Protein AF-A0A6C1SV02-F1 (afdb_monomer_lite)

Secondary structure (DSSP, 8-state):
--S--TTT----EEES-S-STTGGGS-TTS-EEE---SSHHHHHHHHHHHHHHH--SEEEE--HHHHHHHHHTGGGGTT-EEEE--SS-HHHHGGGSS-HHHHHHHHHHHT---

Radius of gyration: 15.34 Å; chains: 1; bounding box: 42×34×34 Å

Sequence (114 aa):
MGLTDRLRFSPVLIVLDADGPLAAHIPGDVPVHSLNQPRVRKVMPKLVAILRRLRPAVIFSTFTHLNLPLLAARPLLGGARLVVREANLPSANLPRMPWPWAFRQGYGRLYGSA

pLDDT: mean 76.84, std 13.24, range [38.91, 91.62]

Structure (mmCIF, N/CA/C/O backbone):
data_AF-A0A6C1SV02-F1
#
_entry.id   AF-A0A6C1SV02-F1
#
loop_
_atom_site.group_PDB
_atom_site.id
_atom_site.type_symbol
_atom_site.label_atom_id
_atom_site.label_alt_id
_atom_site.label_comp_id
_atom_site.label_asym_id
_atom_site.label_entity_id
_atom_site.label_seq_id
_atom_site.pdbx_PDB_ins_code
_atom_site.Cartn_x
_atom_site.Cartn_y
_atom_site.Cartn_z
_atom_site.occupancy
_atom_site.B_iso_or_equiv
_atom_site.auth_seq_id
_atom_site.auth_comp_id
_atom_site.auth_asym_id
_atom_site.auth_atom_id
_atom_site.pdbx_PDB_model_num
ATOM 1 N N . MET A 1 1 ? -9.541 -23.575 -2.130 1.00 38.91 1 MET A N 1
ATOM 2 C CA . MET A 1 1 ? -9.498 -22.508 -1.108 1.00 38.91 1 MET A CA 1
ATOM 3 C C . MET A 1 1 ? -8.996 -21.241 -1.795 1.00 38.91 1 MET A C 1
ATOM 5 O O . MET A 1 1 ? -7.796 -21.069 -1.947 1.00 38.91 1 MET A O 1
ATOM 9 N N . GLY A 1 2 ? -9.904 -20.455 -2.382 1.00 48.81 2 GLY A N 1
ATOM 10 C CA . GLY A 1 2 ? -9.533 -19.277 -3.176 1.00 48.81 2 GLY A CA 1
ATOM 11 C C . GLY A 1 2 ? -9.075 -18.135 -2.272 1.00 48.81 2 GLY A C 1
ATOM 12 O O . GLY A 1 2 ? -9.676 -17.910 -1.226 1.00 48.81 2 GLY A O 1
ATOM 13 N N . LEU A 1 3 ? -8.029 -17.412 -2.675 1.00 52.84 3 LEU A N 1
ATOM 14 C CA . LEU A 1 3 ? -7.378 -16.309 -1.943 1.00 52.84 3 LEU A CA 1
ATOM 15 C C . LEU A 1 3 ? -8.279 -15.077 -1.690 1.00 52.84 3 LEU A C 1
ATOM 17 O O . LEU A 1 3 ? -7.797 -14.008 -1.324 1.00 52.84 3 LEU A O 1
ATOM 21 N N . THR A 1 4 ? -9.588 -15.188 -1.906 1.00 58.91 4 THR A N 1
ATOM 22 C CA . THR A 1 4 ? -10.544 -14.086 -1.798 1.00 58.91 4 THR A CA 1
ATOM 23 C C . THR A 1 4 ? -11.909 -14.644 -1.421 1.00 58.91 4 THR A C 1
ATOM 25 O O . THR A 1 4 ? -12.849 -14.633 -2.209 1.00 58.91 4 THR A O 1
ATOM 28 N N . ASP A 1 5 ? -12.014 -15.193 -0.212 1.00 73.50 5 ASP A N 1
ATOM 29 C CA . ASP A 1 5 ? -13.327 -15.413 0.389 1.00 73.50 5 ASP A CA 1
ATOM 30 C C . ASP A 1 5 ? -14.001 -14.039 0.538 1.00 73.50 5 ASP A C 1
ATOM 32 O O . ASP A 1 5 ? -13.656 -13.258 1.429 1.00 73.50 5 ASP A O 1
ATOM 36 N N . ARG A 1 6 ? -14.908 -13.715 -0.391 1.00 71.94 6 ARG A N 1
ATOM 37 C CA . ARG A 1 6 ? -15.603 -12.420 -0.468 1.00 71.94 6 ARG A CA 1
ATOM 38 C C . ARG A 1 6 ? -16.491 -12.171 0.749 1.00 71.94 6 ARG A C 1
ATOM 40 O O . ARG A 1 6 ? -16.815 -11.025 1.037 1.00 71.94 6 ARG A O 1
ATOM 47 N N . LEU A 1 7 ? -16.824 -13.228 1.496 1.00 73.06 7 LEU A N 1
ATOM 48 C CA . LEU A 1 7 ? -17.533 -13.131 2.772 1.00 73.06 7 LEU A CA 1
ATOM 49 C C . LEU A 1 7 ? -16.629 -12.607 3.897 1.00 73.06 7 LEU A C 1
ATOM 51 O O . LEU A 1 7 ? -17.127 -12.123 4.909 1.00 73.06 7 LEU A O 1
ATOM 55 N N . ARG A 1 8 ? -15.303 -12.694 3.733 1.00 80.50 8 ARG A N 1
ATOM 56 C CA . ARG A 1 8 ? -14.309 -12.279 4.737 1.00 80.50 8 ARG A CA 1
ATOM 57 C C . ARG A 1 8 ? -13.505 -11.054 4.319 1.00 80.50 8 ARG A C 1
ATOM 59 O O . ARG A 1 8 ? -13.060 -10.301 5.181 1.00 80.50 8 ARG A O 1
ATOM 66 N N . PHE A 1 9 ? -13.298 -10.859 3.018 1.00 82.88 9 PHE A N 1
ATOM 67 C CA . PHE A 1 9 ? -12.455 -9.796 2.482 1.00 82.88 9 PHE A CA 1
ATOM 68 C C . PHE A 1 9 ? -13.163 -9.034 1.363 1.00 82.88 9 PHE A C 1
ATOM 70 O O . PHE A 1 9 ? -13.652 -9.631 0.408 1.00 82.88 9 PHE A O 1
ATOM 77 N N . SER A 1 10 ? -13.123 -7.704 1.450 1.00 88.12 10 SER A N 1
ATOM 78 C CA . SER A 1 10 ? -13.517 -6.792 0.373 1.00 88.12 10 SER A CA 1
ATOM 79 C C . SER A 1 10 ? -12.252 -6.161 -0.220 1.00 88.12 10 SER A C 1
ATOM 81 O O . SER A 1 10 ? -11.758 -5.159 0.307 1.00 88.12 10 SER A O 1
ATOM 83 N N . PRO A 1 11 ? -11.620 -6.805 -1.220 1.00 90.00 11 PRO A N 1
ATOM 84 C CA . PRO A 1 11 ? -10.373 -6.315 -1.785 1.00 90.00 11 PRO A CA 1
ATOM 85 C C . PRO A 1 11 ? -10.615 -5.063 -2.627 1.00 90.00 11 PRO A C 1
ATOM 87 O O . PRO A 1 11 ? -11.578 -4.973 -3.383 1.00 90.00 11 PRO A O 1
ATOM 90 N N . VAL A 1 12 ? -9.674 -4.129 -2.544 1.00 91.25 12 VAL A N 1
ATOM 91 C CA . VAL A 1 12 ? -9.586 -2.966 -3.425 1.00 91.25 12 VAL A CA 1
ATOM 92 C C . VAL A 1 12 ? -8.201 -2.974 -4.045 1.00 91.25 12 VAL A C 1
ATOM 94 O O . VAL A 1 12 ? -7.201 -3.108 -3.334 1.00 91.25 12 VAL A O 1
ATOM 97 N N . LEU A 1 13 ? -8.136 -2.837 -5.365 1.00 91.25 13 LEU A N 1
ATOM 98 C CA . LEU A 1 13 ? -6.880 -2.831 -6.096 1.00 91.25 13 LEU A CA 1
ATOM 99 C C . LEU A 1 13 ? -6.474 -1.390 -6.412 1.00 91.25 13 LEU A C 1
ATOM 101 O O . LEU A 1 13 ? -7.228 -0.638 -7.023 1.00 91.25 13 LEU A O 1
ATOM 105 N N . ILE A 1 14 ? -5.264 -1.002 -6.013 1.00 90.56 14 ILE A N 1
ATOM 106 C CA . ILE A 1 14 ? -4.672 0.283 -6.392 1.00 90.56 14 ILE A CA 1
ATOM 107 C C . ILE A 1 14 ? -3.519 0.001 -7.349 1.00 90.56 14 ILE A C 1
ATOM 109 O O . ILE A 1 14 ? -2.565 -0.688 -6.987 1.00 90.56 14 ILE A O 1
ATOM 113 N N . VAL A 1 15 ? -3.601 0.549 -8.557 1.00 88.31 15 VAL A N 1
ATOM 114 C CA . VAL A 1 15 ? -2.580 0.409 -9.600 1.00 88.31 15 VAL A CA 1
ATOM 115 C C . VAL A 1 15 ? -1.954 1.757 -9.922 1.00 88.31 15 VAL A C 1
ATOM 117 O O . VAL A 1 15 ? -2.573 2.811 -9.778 1.00 88.31 15 VAL A O 1
ATOM 120 N N . LEU A 1 16 ? -0.692 1.739 -10.350 1.00 84.00 16 LEU A N 1
ATOM 121 C CA . LEU A 1 16 ? -0.029 2.951 -10.840 1.00 84.00 16 LEU A CA 1
ATOM 122 C C . LEU A 1 16 ? -0.648 3.434 -12.155 1.00 84.00 16 LEU A C 1
ATOM 124 O O . LEU A 1 16 ? -0.757 4.643 -12.371 1.00 84.00 16 LEU A O 1
ATOM 128 N N . ASP A 1 17 ? -1.048 2.464 -12.973 1.00 82.12 17 ASP A N 1
ATOM 129 C CA . ASP A 1 17 ? -1.645 2.604 -14.289 1.00 82.12 17 ASP A CA 1
ATOM 130 C C . ASP A 1 17 ? -2.620 1.435 -14.512 1.00 82.12 17 ASP A C 1
ATOM 132 O O . ASP A 1 17 ? -2.316 0.302 -14.121 1.00 82.12 17 ASP A O 1
ATOM 136 N N . ALA A 1 18 ? -3.791 1.718 -15.079 1.00 80.81 18 ALA A N 1
ATOM 137 C CA . ALA A 1 18 ? -4.823 0.727 -15.367 1.00 80.81 18 ALA A CA 1
ATOM 138 C C . ALA A 1 18 ? -4.766 0.197 -16.809 1.00 80.81 18 ALA A C 1
ATOM 140 O O . ALA A 1 18 ? -5.374 -0.838 -17.075 1.00 80.81 18 ALA A O 1
ATOM 141 N N . ASP A 1 19 ? -3.991 0.817 -17.705 1.00 78.12 19 ASP A N 1
ATOM 142 C CA . ASP A 1 19 ? -3.972 0.490 -19.141 1.00 78.12 19 ASP A CA 1
ATOM 143 C C . ASP A 1 19 ? -3.047 -0.700 -19.484 1.00 78.12 19 ASP A C 1
ATOM 145 O O . ASP A 1 19 ? -2.397 -0.758 -20.528 1.00 78.12 19 ASP A O 1
ATOM 149 N N . GLY A 1 20 ? -2.961 -1.680 -18.580 1.00 78.56 20 GLY A N 1
ATOM 150 C CA . GLY A 1 20 ? -2.101 -2.854 -18.719 1.00 78.56 20 GLY A CA 1
ATOM 151 C C . GLY A 1 20 ? -2.820 -4.087 -19.288 1.00 78.56 20 GLY A C 1
ATOM 152 O O . GLY A 1 20 ? -4.014 -4.275 -19.053 1.00 78.56 20 GLY A O 1
ATOM 153 N N . PRO A 1 21 ? -2.094 -5.027 -19.927 1.00 81.88 21 PRO A N 1
ATOM 154 C CA . PRO A 1 21 ? -2.668 -6.254 -20.506 1.00 81.88 21 PRO A CA 1
ATOM 155 C C . PRO A 1 21 ? -3.328 -7.182 -19.469 1.00 81.88 21 PRO A C 1
ATOM 157 O O . PRO A 1 21 ? -4.109 -8.067 -19.810 1.00 81.88 21 PRO A O 1
ATOM 160 N N . LEU A 1 22 ? -3.027 -6.981 -18.184 1.00 81.75 22 LEU A N 1
ATOM 161 C CA . LEU A 1 22 ? -3.600 -7.745 -17.079 1.00 81.75 22 LEU A CA 1
ATOM 162 C C . LEU A 1 22 ? -4.927 -7.169 -16.565 1.00 81.75 22 LEU A C 1
ATOM 164 O O . LEU A 1 22 ? -5.571 -7.821 -15.749 1.00 81.75 22 LEU A O 1
ATOM 168 N N . ALA A 1 23 ? -5.370 -6.000 -17.043 1.00 81.94 23 ALA A N 1
ATOM 169 C CA . ALA A 1 23 ? -6.622 -5.386 -16.599 1.00 81.94 23 ALA A CA 1
ATOM 170 C C . ALA A 1 23 ? -7.836 -6.304 -16.830 1.00 81.94 23 ALA A C 1
ATOM 172 O O . ALA A 1 23 ? -8.691 -6.428 -15.959 1.00 81.94 23 ALA A O 1
ATOM 173 N N . ALA A 1 24 ? -7.849 -7.034 -17.951 1.00 84.38 24 ALA A N 1
ATOM 174 C CA . ALA A 1 24 ? -8.896 -8.001 -18.289 1.00 84.38 24 ALA A CA 1
ATOM 175 C C . ALA A 1 24 ? -8.972 -9.208 -17.331 1.00 84.38 24 ALA A C 1
ATOM 177 O O . ALA A 1 24 ? -9.968 -9.924 -17.326 1.00 84.38 24 ALA A O 1
ATOM 178 N N . HIS A 1 25 ? -7.936 -9.443 -16.520 1.00 85.81 25 HIS A N 1
ATOM 179 C CA . HIS A 1 25 ? -7.901 -10.536 -15.544 1.00 85.81 25 HIS A CA 1
ATOM 180 C C . HIS A 1 25 ? -8.429 -10.113 -14.168 1.00 85.81 25 HIS A C 1
ATOM 182 O O . HIS A 1 25 ? -8.512 -10.945 -13.262 1.00 85.81 25 HIS A O 1
ATOM 188 N N . ILE A 1 26 ? -8.759 -8.831 -13.984 1.00 84.88 26 ILE A N 1
ATOM 189 C CA . ILE A 1 26 ? -9.301 -8.329 -12.726 1.00 84.88 26 ILE A CA 1
ATOM 190 C C . ILE A 1 26 ? -10.793 -8.688 -12.671 1.00 84.88 26 ILE A C 1
ATOM 192 O O . ILE A 1 26 ? -11.543 -8.304 -13.570 1.00 84.88 26 ILE A O 1
ATOM 196 N N . PRO A 1 27 ? -11.254 -9.397 -11.626 1.00 85.94 27 PRO A N 1
ATOM 197 C CA . PRO A 1 27 ? -12.675 -9.667 -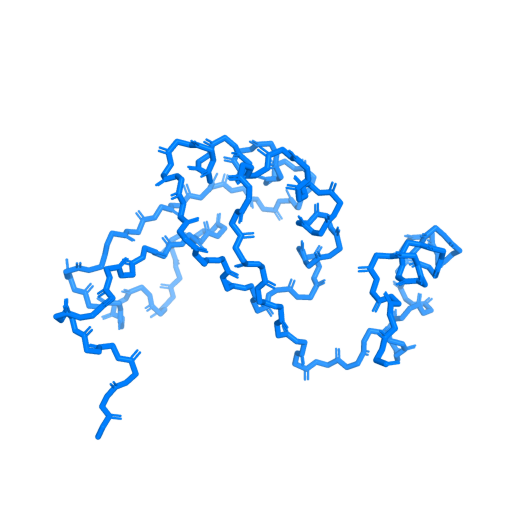11.444 1.00 85.94 27 PRO A CA 1
ATOM 198 C C . PRO A 1 27 ? -13.483 -8.363 -11.373 1.00 85.94 27 PRO A C 1
ATOM 200 O O . PRO A 1 27 ? -13.097 -7.435 -10.664 1.00 85.94 27 PRO A O 1
ATOM 203 N N . GLY A 1 28 ? -14.619 -8.296 -12.075 1.00 84.88 28 GLY A N 1
ATOM 204 C CA . GLY A 1 28 ? -15.425 -7.069 -12.180 1.00 84.88 28 GLY A CA 1
ATOM 205 C C . GLY A 1 28 ? -16.028 -6.569 -10.860 1.00 84.88 28 GLY A C 1
ATOM 206 O O . GLY A 1 28 ? -16.477 -5.431 -10.781 1.00 84.88 28 GLY A O 1
ATOM 207 N N . ASP A 1 29 ? -16.018 -7.398 -9.815 1.00 85.69 29 ASP A N 1
ATOM 208 C CA . ASP A 1 29 ? -16.470 -7.061 -8.464 1.00 85.69 29 ASP A CA 1
ATOM 209 C C . ASP A 1 29 ? -15.375 -6.407 -7.596 1.00 85.69 29 ASP A C 1
ATOM 211 O O . ASP A 1 29 ? -15.632 -6.047 -6.448 1.00 85.69 29 ASP A O 1
ATOM 215 N N . VAL A 1 30 ? -14.146 -6.268 -8.107 1.00 88.56 30 VAL A N 1
ATOM 216 C CA . VAL A 1 30 ? -13.025 -5.624 -7.407 1.00 88.56 30 VAL A CA 1
ATOM 217 C C . VAL A 1 30 ? -12.929 -4.158 -7.832 1.00 88.56 30 VAL A C 1
ATOM 219 O O . VAL A 1 30 ? -12.611 -3.884 -8.990 1.00 88.56 30 VAL A O 1
ATOM 222 N N . PRO A 1 31 ? -13.112 -3.190 -6.917 1.00 90.19 31 PRO A N 1
ATOM 223 C CA . PRO A 1 31 ? -12.857 -1.790 -7.223 1.00 90.19 31 PRO A CA 1
ATOM 224 C C . PRO A 1 31 ? -11.382 -1.568 -7.573 1.00 90.19 31 PRO A C 1
ATOM 226 O O . PRO A 1 31 ? -10.489 -1.960 -6.814 1.00 90.19 31 PRO A O 1
ATOM 229 N N . VAL A 1 32 ? -11.133 -0.903 -8.702 1.00 91.19 32 VAL A N 1
ATOM 230 C CA . VAL A 1 32 ? -9.786 -0.556 -9.169 1.00 91.19 32 VAL A CA 1
ATOM 231 C C . VAL A 1 32 ? -9.595 0.957 -9.130 1.00 91.19 32 VAL A C 1
ATOM 233 O O . VAL A 1 32 ? -10.356 1.710 -9.735 1.00 91.19 32 VAL A O 1
ATOM 236 N N . HIS A 1 33 ? -8.548 1.413 -8.445 1.00 90.56 33 HIS A N 1
ATOM 237 C CA . HIS A 1 33 ? -8.117 2.807 -8.449 1.00 90.56 33 HIS A CA 1
ATOM 238 C C . HIS A 1 33 ? -6.791 2.946 -9.192 1.00 90.56 33 HIS A C 1
ATOM 240 O O . HIS A 1 33 ? -5.757 2.484 -8.709 1.00 90.56 33 HIS A O 1
ATOM 246 N N . SER A 1 34 ? -6.806 3.636 -10.332 1.00 89.00 34 SER A N 1
ATOM 247 C CA . SER A 1 34 ? -5.571 4.045 -11.001 1.00 89.00 34 SER A CA 1
ATOM 248 C C . SER A 1 34 ? -5.042 5.359 -10.437 1.00 89.00 34 SER A C 1
ATOM 250 O O . SER A 1 34 ? -5.782 6.333 -10.272 1.00 89.00 34 SER A O 1
ATOM 252 N N . LEU A 1 35 ? -3.740 5.415 -10.167 1.00 85.81 35 LEU A N 1
ATOM 253 C CA . LEU A 1 35 ? -3.070 6.644 -9.743 1.00 85.81 35 LEU A CA 1
ATOM 254 C C . LEU A 1 35 ? -2.688 7.538 -10.933 1.00 85.81 35 LEU A C 1
ATOM 256 O O . LEU A 1 35 ? -2.470 8.743 -10.721 1.00 85.81 35 LEU A O 1
ATOM 260 N N . ASN A 1 36 ? -2.651 6.975 -12.150 1.00 82.12 36 ASN A N 1
ATOM 261 C CA . ASN A 1 36 ? -2.238 7.613 -13.406 1.00 82.12 36 ASN A CA 1
ATOM 262 C C . ASN A 1 36 ? -0.927 8.394 -13.228 1.00 82.12 36 ASN A C 1
ATOM 264 O O . ASN A 1 36 ? -0.846 9.592 -13.519 1.00 82.12 36 ASN A O 1
ATOM 268 N N . GLN A 1 37 ? 0.078 7.761 -12.617 1.00 77.88 37 GLN A N 1
ATOM 269 C CA . GLN A 1 37 ? 1.355 8.411 -12.315 1.00 77.88 37 GLN A CA 1
ATOM 270 C C . GLN A 1 37 ? 2.538 7.485 -12.622 1.00 77.88 37 GLN A C 1
ATOM 272 O O . GLN A 1 37 ? 2.716 6.483 -11.930 1.00 77.88 37 GLN A O 1
ATOM 277 N N . PRO A 1 38 ? 3.436 7.867 -13.552 1.00 68.81 38 PRO A N 1
ATOM 278 C CA . PRO A 1 38 ? 4.578 7.030 -13.926 1.00 68.81 38 PRO A CA 1
ATOM 279 C C . PRO A 1 38 ? 5.735 7.092 -12.916 1.00 68.81 38 PRO A C 1
ATOM 281 O O . PRO A 1 38 ? 6.655 6.283 -12.965 1.00 68.81 38 PRO A O 1
ATOM 284 N N . ARG A 1 39 ? 5.749 8.082 -12.007 1.00 72.69 39 ARG A N 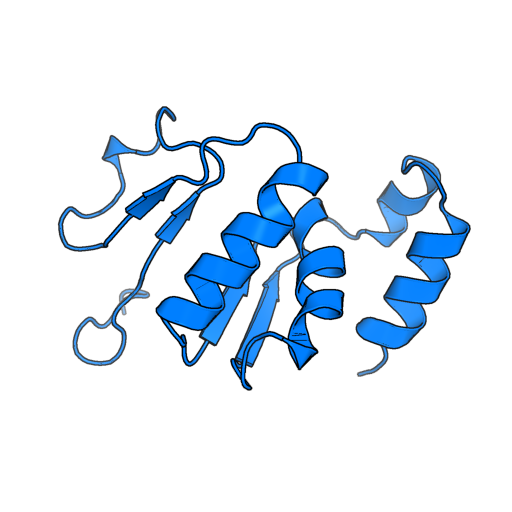1
ATOM 285 C CA . ARG A 1 39 ? 6.869 8.320 -11.076 1.00 72.69 39 ARG A CA 1
ATOM 286 C C . ARG A 1 39 ? 6.447 8.149 -9.622 1.00 72.69 39 ARG A C 1
ATOM 288 O O . ARG A 1 39 ? 5.592 8.889 -9.137 1.00 72.69 39 ARG A O 1
ATOM 295 N N . VAL A 1 40 ? 7.178 7.308 -8.887 1.00 70.06 40 VAL A N 1
ATOM 296 C CA . VAL A 1 40 ? 6.974 7.011 -7.452 1.00 70.06 40 VAL A CA 1
ATOM 297 C C . VAL A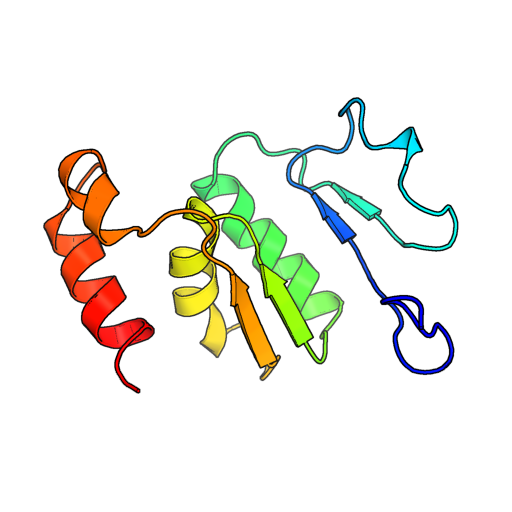 1 40 ? 6.806 8.267 -6.581 1.00 70.06 40 VAL A C 1
ATOM 299 O O . VAL A 1 40 ? 5.907 8.327 -5.746 1.00 70.06 40 VAL A O 1
ATOM 302 N N . ARG A 1 41 ? 7.598 9.329 -6.800 1.00 75.75 41 ARG A N 1
ATOM 303 C CA . ARG A 1 41 ? 7.477 10.560 -5.989 1.00 75.75 41 ARG A CA 1
ATOM 304 C C . ARG A 1 41 ? 6.111 11.248 -6.114 1.00 75.75 41 ARG A C 1
ATOM 306 O O . ARG A 1 41 ? 5.668 11.889 -5.172 1.00 75.75 41 ARG A O 1
ATOM 313 N N . LYS A 1 42 ? 5.467 11.146 -7.284 1.00 80.19 42 LYS A N 1
ATOM 314 C CA . LYS A 1 42 ? 4.143 11.735 -7.556 1.00 80.19 42 LYS A CA 1
ATOM 315 C C . LYS A 1 42 ? 3.009 10.792 -7.145 1.00 80.19 42 LYS A C 1
ATOM 317 O O . LYS A 1 42 ? 1.901 11.244 -6.878 1.00 80.19 42 LYS A O 1
ATOM 322 N N . VAL A 1 43 ? 3.306 9.495 -7.087 1.00 84.19 43 VAL A N 1
ATOM 323 C CA . VAL A 1 43 ? 2.404 8.431 -6.634 1.00 84.19 43 VAL A CA 1
ATOM 324 C C . VAL A 1 43 ? 2.105 8.565 -5.144 1.00 84.19 43 VAL A C 1
ATOM 326 O O . VAL A 1 43 ? 0.943 8.486 -4.757 1.00 84.19 43 VAL A O 1
ATOM 329 N N . MET A 1 44 ? 3.122 8.810 -4.312 1.00 87.75 44 MET A N 1
ATOM 330 C CA . MET A 1 44 ? 2.973 8.712 -2.855 1.00 87.75 44 MET A CA 1
ATOM 331 C C . MET A 1 44 ? 1.908 9.630 -2.239 1.00 87.75 44 MET A C 1
ATOM 333 O O . MET A 1 44 ? 1.091 9.116 -1.477 1.00 87.75 44 MET A O 1
ATOM 337 N N . PRO A 1 45 ? 1.823 10.935 -2.563 1.00 87.69 45 PRO A N 1
ATOM 338 C CA . PRO A 1 45 ? 0.776 11.788 -1.999 1.00 87.69 45 PRO A CA 1
ATOM 339 C C . PRO A 1 45 ? -0.637 11.318 -2.371 1.00 87.69 45 PRO A C 1
ATOM 341 O O . PRO A 1 45 ? -1.515 11.263 -1.512 1.00 87.69 45 PRO A O 1
ATOM 344 N N . LYS A 1 46 ? -0.848 10.914 -3.634 1.00 88.56 46 LYS A N 1
ATOM 345 C CA . LYS A 1 46 ? -2.137 10.379 -4.101 1.00 88.56 46 LYS A CA 1
ATOM 346 C C . LYS A 1 46 ? -2.475 9.050 -3.428 1.00 88.56 46 LYS A C 1
ATOM 348 O O . LYS A 1 46 ? -3.607 8.856 -2.996 1.00 88.56 46 LYS A O 1
ATOM 353 N N . LEU A 1 47 ? -1.489 8.162 -3.313 1.00 90.00 47 LEU A N 1
ATOM 354 C CA . LEU A 1 47 ? -1.639 6.872 -2.651 1.00 90.00 47 LEU A CA 1
ATOM 355 C C . LEU A 1 47 ? -2.042 7.063 -1.185 1.00 90.00 47 LEU A C 1
ATOM 357 O O . LEU A 1 47 ? -3.035 6.492 -0.751 1.00 90.00 47 LEU A O 1
ATOM 361 N N . VAL A 1 48 ? -1.338 7.922 -0.441 1.00 90.31 48 VAL A N 1
ATOM 362 C CA . VAL A 1 48 ? -1.673 8.228 0.959 1.00 90.31 48 VAL A CA 1
ATOM 363 C C . VAL A 1 48 ? -3.074 8.829 1.074 1.00 90.31 48 VAL A C 1
ATOM 365 O O . VAL A 1 48 ? -3.828 8.425 1.955 1.00 90.31 48 VAL A O 1
ATOM 368 N N . ALA A 1 49 ? -3.459 9.748 0.185 1.00 91.12 49 ALA A N 1
ATOM 369 C CA . ALA A 1 49 ? -4.800 10.331 0.192 1.00 91.12 49 ALA A CA 1
ATOM 370 C C . ALA A 1 49 ? -5.898 9.270 -0.011 1.00 91.12 49 ALA A C 1
ATOM 372 O O . ALA A 1 49 ? -6.873 9.242 0.743 1.00 91.12 49 ALA A O 1
ATOM 373 N N . ILE A 1 50 ? -5.718 8.360 -0.975 1.00 91.38 50 ILE A N 1
ATOM 374 C CA . ILE A 1 50 ? -6.662 7.262 -1.228 1.00 91.38 50 ILE A CA 1
ATOM 375 C C . ILE A 1 50 ? -6.705 6.302 -0.041 1.00 91.38 50 ILE A C 1
ATOM 377 O O . ILE A 1 50 ? -7.790 5.984 0.437 1.00 91.38 50 ILE A O 1
ATOM 381 N N . LEU A 1 51 ? -5.555 5.895 0.497 1.00 91.62 51 LEU A N 1
ATOM 382 C CA . LEU A 1 51 ? -5.496 4.997 1.653 1.00 91.62 51 LEU A CA 1
ATOM 383 C C . LEU A 1 51 ? -6.160 5.613 2.893 1.00 91.62 51 LEU A C 1
ATOM 385 O O . LEU A 1 51 ? -6.888 4.926 3.604 1.00 91.62 51 LEU A O 1
ATOM 389 N N . ARG A 1 52 ? -5.990 6.920 3.129 1.00 90.81 52 ARG A N 1
ATOM 390 C CA . ARG A 1 52 ? -6.669 7.633 4.225 1.00 90.81 52 ARG A CA 1
ATOM 391 C C . ARG A 1 52 ? -8.178 7.742 4.027 1.00 90.81 52 ARG A C 1
ATOM 393 O O . ARG A 1 52 ? -8.906 7.754 5.019 1.00 90.81 52 ARG A O 1
ATOM 400 N N . ARG A 1 53 ? -8.645 7.833 2.778 1.00 91.25 53 ARG A N 1
ATOM 401 C CA . ARG A 1 53 ? -10.075 7.845 2.438 1.00 91.25 53 ARG A CA 1
ATOM 402 C C . ARG A 1 53 ? -10.701 6.460 2.590 1.00 91.25 53 ARG A C 1
ATOM 404 O O . ARG A 1 53 ? -11.779 6.355 3.161 1.00 91.25 53 ARG A O 1
ATOM 411 N N . LEU A 1 54 ? -10.027 5.424 2.093 1.00 90.62 54 LEU A N 1
ATOM 412 C CA . LEU A 1 54 ? -10.502 4.040 2.142 1.00 90.62 54 LEU A CA 1
ATOM 413 C C . LEU A 1 54 ? -10.408 3.432 3.546 1.00 90.62 54 LEU A C 1
ATOM 415 O O . LEU A 1 54 ? -11.171 2.525 3.852 1.00 90.62 54 LEU A O 1
ATOM 419 N N . ARG A 1 55 ? -9.480 3.919 4.385 1.00 91.12 55 ARG A N 1
ATOM 420 C CA . ARG A 1 55 ? -9.193 3.395 5.734 1.00 91.12 55 ARG A CA 1
ATOM 421 C C . ARG A 1 55 ? -9.113 1.858 5.765 1.00 91.12 55 ARG A C 1
ATOM 423 O O . ARG A 1 55 ? -9.851 1.220 6.515 1.00 91.12 55 ARG A O 1
ATOM 430 N N . PRO A 1 56 ? -8.246 1.243 4.943 1.00 90.00 56 PRO A N 1
ATOM 431 C CA . PRO A 1 56 ? -8.177 -0.207 4.861 1.00 90.00 56 PRO A CA 1
ATOM 432 C C . PRO A 1 56 ? -7.666 -0.804 6.177 1.00 90.00 56 PRO A C 1
ATOM 434 O O . PRO A 1 56 ? -6.762 -0.262 6.810 1.00 90.00 56 PRO A O 1
ATOM 437 N N . ALA A 1 57 ? -8.187 -1.973 6.551 1.00 90.50 57 ALA A N 1
ATOM 438 C CA . ALA A 1 57 ? -7.661 -2.728 7.689 1.00 90.50 57 ALA A CA 1
ATOM 439 C C . ALA A 1 57 ? -6.257 -3.295 7.401 1.00 90.50 57 ALA A C 1
ATOM 441 O O . ALA A 1 57 ? -5.413 -3.378 8.297 1.00 90.50 57 ALA A O 1
ATOM 442 N N . VAL A 1 58 ? -6.005 -3.671 6.142 1.00 90.06 58 VAL A N 1
ATOM 443 C CA . VAL A 1 58 ? -4.752 -4.273 5.677 1.00 90.06 58 VAL A CA 1
ATOM 444 C C . VAL A 1 58 ? -4.341 -3.644 4.350 1.00 90.06 58 VAL A C 1
ATOM 446 O O . VAL A 1 58 ? -5.163 -3.498 3.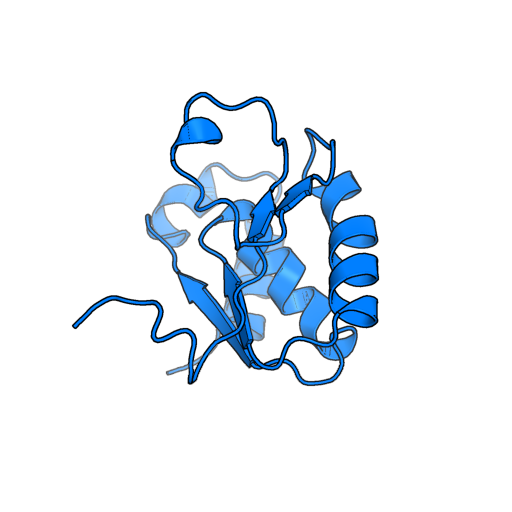448 1.00 90.06 58 VAL A O 1
ATOM 449 N N . ILE A 1 59 ? -3.064 -3.296 4.222 1.00 91.00 59 ILE A N 1
ATOM 450 C CA . ILE A 1 59 ? -2.450 -2.831 2.978 1.00 91.00 59 ILE A CA 1
ATOM 451 C C . ILE A 1 59 ? -1.435 -3.880 2.552 1.00 91.00 59 ILE A C 1
ATOM 453 O O . ILE A 1 59 ? -0.517 -4.186 3.310 1.00 91.00 59 ILE A O 1
ATOM 457 N N . PHE A 1 60 ? -1.588 -4.408 1.342 1.00 89.12 60 PHE A N 1
ATOM 458 C CA . PHE A 1 60 ? -0.667 -5.378 0.764 1.00 89.12 60 PHE A CA 1
ATOM 459 C C . PHE A 1 60 ? 0.101 -4.738 -0.397 1.00 89.12 60 PHE A C 1
ATOM 461 O O . PHE A 1 60 ? -0.511 -4.311 -1.375 1.00 89.12 60 PHE A O 1
ATOM 468 N N . SER A 1 61 ? 1.429 -4.649 -0.292 1.00 85.94 61 SER A N 1
ATOM 469 C CA . SER A 1 61 ? 2.294 -4.077 -1.337 1.00 85.94 61 SER A CA 1
ATOM 470 C C . SER A 1 61 ? 3.269 -5.119 -1.869 1.00 85.94 61 SER A C 1
ATOM 472 O O . SER A 1 61 ? 3.997 -5.741 -1.100 1.00 85.94 61 SER A O 1
ATOM 474 N N . THR A 1 62 ? 3.318 -5.272 -3.192 1.00 80.38 62 THR A N 1
ATOM 475 C CA . THR A 1 62 ? 4.284 -6.127 -3.906 1.00 80.38 62 THR A CA 1
ATOM 476 C C . THR A 1 62 ? 5.373 -5.329 -4.631 1.00 80.38 62 THR A C 1
ATOM 478 O O . THR A 1 62 ? 6.300 -5.916 -5.188 1.00 80.38 62 THR A O 1
ATOM 481 N N . PHE A 1 63 ? 5.279 -3.995 -4.648 1.00 76.50 63 PHE A N 1
ATOM 482 C CA . PHE A 1 63 ? 6.199 -3.124 -5.378 1.00 76.50 63 PHE A CA 1
ATOM 483 C C . PHE A 1 63 ? 7.398 -2.726 -4.515 1.00 76.50 63 PHE A C 1
ATOM 485 O O . PHE A 1 63 ? 7.302 -1.814 -3.692 1.00 76.50 63 PHE A O 1
ATOM 492 N N . THR A 1 64 ? 8.566 -3.318 -4.780 1.00 70.62 64 THR A N 1
ATOM 493 C CA . THR A 1 64 ? 9.811 -3.070 -4.025 1.00 70.62 64 THR A CA 1
ATOM 494 C C . THR A 1 64 ? 10.151 -1.581 -3.869 1.00 70.62 64 THR A C 1
ATOM 496 O O . THR A 1 64 ? 10.566 -1.142 -2.800 1.00 70.62 64 THR A O 1
ATOM 499 N N . HIS A 1 65 ? 9.922 -0.764 -4.901 1.00 74.06 65 HIS A N 1
ATOM 500 C CA . HIS A 1 65 ? 10.213 0.677 -4.859 1.00 74.06 65 HIS A CA 1
ATOM 501 C C . HIS A 1 65 ? 9.182 1.517 -4.086 1.00 74.06 65 HIS A C 1
ATOM 503 O O . HIS A 1 65 ? 9.471 2.665 -3.748 1.00 74.06 65 HIS A O 1
ATOM 509 N N . LEU A 1 66 ? 7.992 0.975 -3.808 1.00 77.88 66 LEU A N 1
ATOM 510 C CA . LEU A 1 66 ? 6.951 1.639 -3.014 1.00 77.88 66 LEU A CA 1
ATOM 511 C C . LEU A 1 66 ? 6.984 1.227 -1.546 1.00 77.88 66 LEU A C 1
ATOM 513 O O . LEU A 1 66 ? 6.512 1.983 -0.703 1.00 77.88 66 LEU A O 1
ATOM 517 N N . ASN A 1 67 ? 7.580 0.080 -1.233 1.00 79.81 67 ASN A N 1
ATOM 518 C CA . ASN A 1 67 ? 7.620 -0.473 0.115 1.00 79.81 67 ASN A CA 1
ATOM 519 C C . ASN A 1 67 ? 8.199 0.506 1.145 1.00 79.81 67 ASN A C 1
ATOM 521 O O . ASN A 1 67 ? 7.543 0.803 2.140 1.00 79.81 67 ASN A O 1
ATOM 525 N N . LEU A 1 68 ? 9.387 1.065 0.887 1.00 79.31 68 LEU A N 1
ATOM 526 C CA . LEU A 1 68 ? 10.036 1.989 1.822 1.00 79.31 68 LEU A CA 1
ATOM 527 C C . LEU A 1 68 ? 9.269 3.322 1.971 1.00 79.31 68 LEU A C 1
ATOM 529 O O . LEU A 1 68 ? 9.000 3.714 3.107 1.00 79.31 68 LEU A O 1
ATOM 533 N N . PRO A 1 69 ? 8.847 4.005 0.886 1.00 83.56 69 PRO A N 1
ATOM 534 C CA . PRO A 1 69 ? 7.966 5.167 1.005 1.00 83.56 69 PRO A CA 1
ATOM 535 C C . PRO A 1 69 ? 6.649 4.885 1.742 1.00 83.56 69 PRO A C 1
ATOM 537 O O . PRO A 1 69 ? 6.172 5.736 2.490 1.00 83.56 69 PRO A O 1
ATOM 540 N N . LEU A 1 70 ? 6.058 3.703 1.554 1.00 84.56 70 LEU A N 1
ATOM 541 C CA . LEU A 1 70 ? 4.806 3.304 2.198 1.00 84.56 70 LEU A CA 1
ATOM 542 C C . LEU A 1 70 ? 4.997 3.014 3.694 1.00 84.56 70 LEU A C 1
ATOM 544 O O . LEU A 1 70 ? 4.178 3.443 4.505 1.00 84.56 70 LEU A O 1
ATOM 548 N N . LEU A 1 71 ? 6.108 2.371 4.067 1.00 85.00 71 LEU A N 1
ATOM 549 C CA . LEU A 1 71 ? 6.527 2.198 5.461 1.00 85.00 71 LEU A CA 1
ATOM 550 C C . LEU A 1 71 ? 6.772 3.550 6.140 1.00 85.00 71 LEU A C 1
ATOM 552 O O . LEU A 1 71 ? 6.284 3.775 7.245 1.00 85.00 71 LEU A O 1
ATOM 556 N N . ALA A 1 72 ? 7.458 4.476 5.466 1.00 84.62 72 ALA A N 1
ATOM 557 C CA . ALA A 1 72 ? 7.673 5.830 5.976 1.00 84.62 72 ALA A CA 1
ATOM 558 C C . ALA A 1 72 ? 6.352 6.606 6.135 1.00 84.62 72 ALA A C 1
ATOM 560 O O . ALA A 1 72 ? 6.194 7.383 7.074 1.00 84.62 72 ALA A O 1
ATOM 561 N N . ALA A 1 73 ? 5.377 6.366 5.254 1.00 85.38 73 ALA A N 1
ATOM 562 C CA . ALA A 1 73 ? 4.052 6.971 5.333 1.00 85.38 73 ALA A CA 1
ATOM 563 C C . ALA A 1 73 ? 3.141 6.332 6.397 1.00 85.38 73 ALA A C 1
ATOM 565 O O . ALA A 1 73 ? 2.073 6.881 6.663 1.00 85.38 73 ALA A O 1
ATOM 566 N N . ARG A 1 74 ? 3.534 5.220 7.036 1.00 85.31 74 ARG A N 1
ATOM 567 C CA . ARG A 1 74 ? 2.713 4.466 8.004 1.00 85.31 74 ARG A CA 1
ATOM 568 C C . ARG A 1 74 ? 2.037 5.320 9.089 1.00 85.31 74 ARG A C 1
ATOM 570 O O . ARG A 1 74 ? 0.847 5.093 9.311 1.00 85.31 74 ARG A O 1
ATOM 577 N N . PRO A 1 75 ? 2.692 6.316 9.723 1.00 84.75 75 PRO A N 1
ATOM 578 C CA . PRO A 1 75 ? 2.032 7.168 10.718 1.00 84.75 75 PRO A CA 1
ATOM 579 C C . PRO A 1 75 ? 0.823 7.935 10.159 1.00 84.75 75 PRO A C 1
ATOM 581 O O . PRO A 1 75 ? -0.106 8.263 10.889 1.00 84.75 75 PRO A O 1
ATOM 584 N N . LEU A 1 76 ? 0.803 8.190 8.848 1.00 86.31 76 LEU A N 1
ATOM 585 C CA . LEU A 1 76 ? -0.272 8.902 8.158 1.00 86.31 76 LEU A CA 1
ATOM 586 C C . LEU A 1 76 ? -1.441 7.988 7.760 1.00 86.31 76 LEU A C 1
ATOM 588 O O . LEU A 1 76 ? -2.490 8.497 7.370 1.00 86.31 76 LEU A O 1
ATOM 592 N N . LEU A 1 77 ? -1.273 6.662 7.828 1.00 84.12 77 LEU A N 1
ATOM 593 C CA . LEU A 1 77 ? -2.222 5.667 7.308 1.00 84.12 77 LEU A CA 1
ATOM 594 C C . LEU A 1 77 ? -3.238 5.172 8.350 1.00 84.12 77 LEU A C 1
ATOM 596 O O . LEU A 1 77 ? -3.971 4.224 8.085 1.00 84.12 77 LEU A O 1
ATOM 600 N N . GLY A 1 78 ? -3.309 5.805 9.525 1.00 78.75 78 GLY A N 1
ATOM 601 C CA . GLY A 1 78 ? -4.404 5.584 10.477 1.00 78.75 78 GLY A CA 1
ATOM 602 C C . GLY A 1 78 ? -4.486 4.168 11.062 1.00 78.75 78 GLY A C 1
ATOM 603 O O . GLY A 1 78 ? -5.573 3.731 11.417 1.00 78.75 78 GLY A O 1
ATOM 604 N N . GLY A 1 79 ? -3.360 3.451 11.158 1.00 81.62 79 GLY A N 1
ATOM 605 C CA . GLY A 1 79 ? -3.283 2.155 11.850 1.00 81.62 79 GLY A CA 1
ATOM 606 C C . GLY A 1 79 ? -3.483 0.909 10.981 1.00 81.62 79 GLY A C 1
ATOM 607 O O . GLY A 1 79 ? -3.498 -0.196 11.521 1.00 81.62 79 GLY A O 1
ATOM 608 N N . ALA A 1 80 ? -3.588 1.051 9.656 1.00 87.94 80 ALA A N 1
ATOM 609 C CA . ALA A 1 80 ? -3.660 -0.090 8.744 1.00 87.94 80 ALA A CA 1
ATOM 610 C C . ALA A 1 80 ? -2.473 -1.058 8.936 1.00 87.94 80 ALA A C 1
ATOM 612 O O . ALA A 1 80 ? -1.314 -0.634 9.048 1.00 87.94 80 ALA A O 1
ATOM 613 N N . ARG A 1 81 ? -2.743 -2.371 8.938 1.00 88.81 81 ARG A N 1
ATOM 614 C CA . ARG A 1 81 ? -1.688 -3.395 8.964 1.00 88.81 81 ARG A CA 1
ATOM 615 C C . ARG A 1 81 ? -1.006 -3.439 7.604 1.00 88.81 81 ARG A C 1
ATOM 617 O O . ARG A 1 81 ? -1.631 -3.781 6.606 1.00 88.81 81 ARG A O 1
ATOM 624 N N . LEU A 1 82 ? 0.273 -3.089 7.563 1.00 87.50 82 LEU A N 1
ATOM 625 C CA . LEU A 1 82 ? 1.045 -3.064 6.329 1.00 87.50 82 LEU A CA 1
ATOM 626 C C . LEU A 1 82 ? 1.784 -4.395 6.145 1.00 87.50 82 LEU A C 1
ATOM 628 O O . LEU A 1 82 ? 2.642 -4.745 6.951 1.00 87.50 82 LEU A O 1
ATOM 632 N N . VAL A 1 83 ? 1.442 -5.116 5.081 1.00 86.50 83 VAL A N 1
ATOM 633 C CA . VAL A 1 83 ? 2.086 -6.359 4.655 1.00 86.50 83 VAL A CA 1
ATOM 634 C C . VAL A 1 83 ? 2.835 -6.075 3.363 1.00 86.50 83 VAL A C 1
ATOM 636 O O . VAL A 1 83 ? 2.251 -5.739 2.332 1.00 86.50 83 VAL A O 1
ATOM 639 N N . VAL A 1 84 ? 4.151 -6.191 3.429 1.00 82.50 84 VAL A N 1
ATOM 640 C C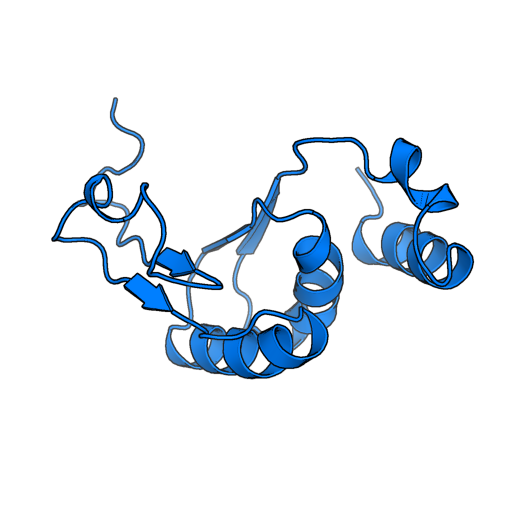A . VAL A 1 84 ? 5.039 -5.914 2.309 1.00 82.50 84 VAL A CA 1
ATOM 641 C C . VAL A 1 84 ? 5.636 -7.224 1.818 1.00 82.50 84 VAL A C 1
ATOM 643 O O . VAL A 1 84 ? 6.181 -7.992 2.606 1.00 82.50 84 VAL A O 1
ATOM 646 N N . ARG A 1 85 ? 5.544 -7.473 0.510 1.00 76.69 85 ARG A N 1
ATOM 647 C CA . ARG A 1 85 ? 6.202 -8.594 -0.160 1.00 76.69 85 ARG A CA 1
ATOM 648 C C . ARG A 1 85 ? 7.325 -8.069 -1.044 1.00 76.69 85 ARG A C 1
ATOM 650 O O . ARG A 1 85 ? 7.096 -7.255 -1.936 1.00 76.69 85 ARG A O 1
ATOM 657 N N . GLU A 1 86 ? 8.524 -8.598 -0.845 1.00 67.56 86 GLU A N 1
ATOM 658 C CA . GLU A 1 86 ? 9.677 -8.351 -1.707 1.00 67.56 86 GLU A CA 1
ATOM 659 C C . GLU A 1 86 ? 9.924 -9.587 -2.570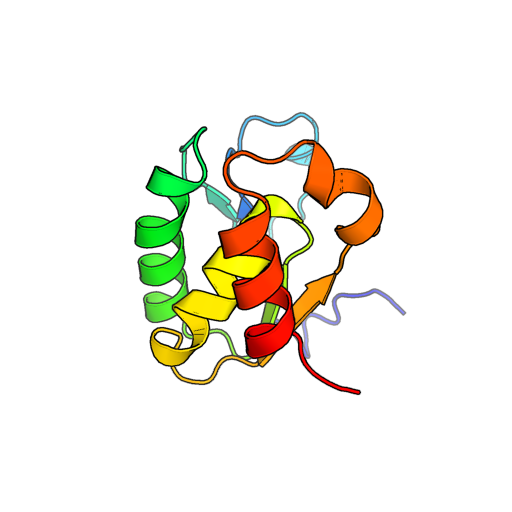 1.00 67.56 86 GLU A C 1
ATOM 661 O O . GLU A 1 86 ? 10.195 -10.668 -2.060 1.00 67.56 86 GLU A O 1
ATOM 666 N N . ALA A 1 87 ? 9.786 -9.446 -3.891 1.00 61.81 87 ALA A N 1
ATOM 667 C CA . ALA A 1 87 ? 10.068 -10.543 -4.821 1.00 61.81 87 ALA A CA 1
ATOM 668 C C . ALA A 1 87 ? 11.577 -10.738 -5.061 1.00 61.81 87 ALA A C 1
ATOM 670 O O . ALA A 1 87 ? 11.989 -11.806 -5.490 1.00 61.81 87 ALA A O 1
ATOM 671 N N . ASN A 1 88 ? 12.388 -9.715 -4.770 1.00 55.78 88 ASN A N 1
ATOM 672 C CA . ASN A 1 88 ? 13.839 -9.711 -4.928 1.00 55.78 88 ASN A CA 1
ATOM 673 C C . ASN A 1 88 ? 14.454 -8.982 -3.729 1.00 55.78 88 ASN A C 1
ATOM 675 O O . ASN A 1 88 ? 14.026 -7.865 -3.432 1.00 55.78 88 ASN A O 1
ATOM 679 N N . LEU A 1 89 ? 15.447 -9.590 -3.070 1.00 57.53 89 LEU A N 1
ATOM 680 C CA . LEU A 1 89 ? 16.180 -9.004 -1.942 1.00 57.53 89 LEU A CA 1
ATOM 681 C C . LEU A 1 89 ? 16.671 -7.582 -2.294 1.00 57.53 89 LEU A C 1
ATOM 683 O O . LEU A 1 89 ? 17.514 -7.429 -3.185 1.00 57.53 89 LEU A O 1
ATOM 687 N N . PRO A 1 90 ? 16.196 -6.527 -1.607 1.00 53.59 90 PRO A N 1
ATOM 688 C CA . PRO A 1 90 ? 16.649 -5.157 -1.827 1.00 53.59 90 PRO A CA 1
ATOM 689 C C . PRO A 1 90 ? 18.144 -5.009 -1.568 1.00 53.59 90 PRO A C 1
ATOM 691 O O . PRO A 1 90 ? 18.799 -4.236 -2.258 1.00 53.59 90 PRO A O 1
ATOM 694 N N . SER A 1 91 ? 18.702 -5.786 -0.630 1.00 55.28 91 SER A N 1
ATOM 695 C CA . SER A 1 91 ? 20.136 -5.812 -0.313 1.00 55.28 91 SER A CA 1
ATOM 696 C C . SER A 1 91 ? 21.013 -6.099 -1.534 1.00 55.28 91 SER A C 1
ATOM 698 O O . SER A 1 91 ? 22.086 -5.512 -1.650 1.00 55.28 91 SER A O 1
ATOM 700 N N . ALA A 1 92 ? 20.534 -6.907 -2.485 1.00 58.00 92 ALA A N 1
ATOM 701 C CA . ALA A 1 92 ? 21.243 -7.189 -3.733 1.00 58.00 92 ALA A CA 1
ATOM 702 C C . ALA A 1 92 ? 21.192 -6.015 -4.735 1.00 58.00 92 ALA A C 1
ATOM 704 O O . ALA A 1 92 ? 22.076 -5.882 -5.578 1.00 58.00 92 ALA A O 1
ATOM 705 N N . ASN A 1 93 ? 20.187 -5.135 -4.632 1.00 56.06 93 ASN A N 1
ATOM 706 C CA . ASN A 1 93 ? 19.971 -4.001 -5.541 1.00 56.06 93 ASN A CA 1
ATOM 707 C C . ASN A 1 93 ? 20.297 -2.626 -4.927 1.00 56.06 93 ASN A C 1
ATOM 709 O O . ASN A 1 93 ? 20.317 -1.629 -5.651 1.00 56.06 93 ASN A O 1
ATOM 713 N N . LEU A 1 94 ? 20.601 -2.559 -3.625 1.00 60.59 94 LEU A N 1
ATOM 714 C CA . LEU A 1 94 ? 21.020 -1.343 -2.915 1.00 60.59 94 LEU A CA 1
ATOM 715 C C . LEU A 1 94 ? 22.164 -0.574 -3.613 1.00 60.59 94 LEU A C 1
ATOM 717 O O . LEU A 1 94 ? 22.082 0.654 -3.670 1.00 60.59 94 LEU A O 1
ATOM 721 N N . PRO A 1 95 ? 23.193 -1.236 -4.189 1.00 58.69 95 PRO A N 1
ATOM 722 C CA . PRO A 1 95 ? 24.277 -0.542 -4.889 1.00 58.69 95 PRO A CA 1
ATOM 723 C C . PRO A 1 95 ? 23.834 0.197 -6.160 1.00 58.69 95 PRO A C 1
ATOM 725 O O . PRO A 1 95 ? 24.553 1.067 -6.638 1.00 58.69 95 PRO A O 1
ATOM 728 N N . ARG A 1 96 ? 22.667 -0.145 -6.724 1.00 57.06 96 ARG A N 1
ATOM 729 C CA . ARG A 1 96 ? 22.159 0.410 -7.991 1.00 57.06 96 ARG A CA 1
ATOM 730 C C . ARG A 1 96 ? 21.113 1.513 -7.795 1.00 57.06 96 ARG A C 1
ATOM 732 O O . ARG A 1 96 ? 20.579 2.026 -8.775 1.00 57.06 96 ARG A O 1
ATOM 739 N N . MET A 1 97 ? 20.798 1.878 -6.550 1.00 61.84 97 MET A N 1
ATOM 740 C CA . MET A 1 97 ? 19.824 2.927 -6.238 1.00 61.84 97 MET A CA 1
ATOM 741 C C . MET A 1 97 ? 20.481 4.306 -6.082 1.00 61.84 97 MET A C 1
ATOM 743 O O . MET A 1 97 ? 21.579 4.410 -5.530 1.00 61.84 97 MET A O 1
ATOM 747 N N . PRO A 1 98 ? 19.798 5.394 -6.485 1.00 49.09 98 PRO A N 1
ATOM 748 C CA . PRO A 1 98 ? 20.234 6.735 -6.131 1.00 49.09 98 PRO A CA 1
ATOM 749 C C . PRO A 1 98 ? 20.145 6.912 -4.603 1.00 49.09 98 PRO A C 1
ATOM 751 O O . PRO A 1 98 ? 19.081 6.745 -4.012 1.00 49.09 98 PRO A O 1
ATOM 754 N N . TRP A 1 99 ? 21.283 7.245 -3.985 1.00 58.22 99 TRP A N 1
ATOM 755 C CA . TRP A 1 99 ? 21.505 7.454 -2.538 1.00 58.22 99 TRP A CA 1
ATOM 756 C C . TRP A 1 99 ? 21.456 6.188 -1.649 1.00 58.22 99 TRP A C 1
ATOM 758 O O . TRP A 1 99 ? 20.613 6.080 -0.753 1.00 58.22 99 TRP A O 1
ATOM 768 N N . PRO A 1 100 ? 22.420 5.258 -1.805 1.00 61.22 100 PRO A N 1
ATOM 769 C CA . PRO A 1 100 ? 22.454 3.978 -1.081 1.00 61.22 100 PRO A CA 1
ATOM 770 C C . PRO A 1 100 ? 22.470 4.109 0.449 1.00 61.22 100 PRO A C 1
ATOM 772 O O . PRO A 1 100 ? 21.921 3.268 1.156 1.00 61.22 100 PRO A O 1
ATOM 775 N N . TRP A 1 101 ? 23.078 5.173 0.980 1.00 59.22 101 TRP A N 1
ATOM 776 C CA . TRP A 1 101 ? 23.198 5.417 2.421 1.00 59.22 101 TRP A CA 1
ATOM 777 C C . TRP A 1 101 ? 21.853 5.770 3.074 1.00 59.22 101 TRP A C 1
ATOM 779 O O . TRP A 1 101 ? 21.541 5.266 4.151 1.00 59.22 101 TRP A O 1
ATOM 789 N N . ALA A 1 102 ? 21.028 6.581 2.405 1.00 66.44 102 ALA A N 1
ATOM 790 C CA . ALA A 1 102 ? 19.710 6.970 2.899 1.00 66.44 102 ALA A CA 1
ATOM 791 C C . ALA A 1 102 ? 18.768 5.759 2.907 1.00 66.44 102 ALA A C 1
ATOM 793 O O . ALA A 1 102 ? 18.053 5.528 3.883 1.00 66.44 102 ALA A O 1
ATOM 794 N N . PHE A 1 103 ? 18.845 4.932 1.859 1.00 64.25 103 PHE A N 1
ATOM 795 C CA . PHE A 1 103 ? 18.124 3.663 1.790 1.00 64.25 103 PHE A CA 1
ATOM 796 C C . PHE A 1 103 ? 18.593 2.674 2.860 1.00 64.25 103 PHE A C 1
ATOM 798 O O . PHE A 1 103 ? 17.749 2.082 3.521 1.00 64.25 103 PHE A O 1
ATOM 805 N N . ARG A 1 104 ? 19.902 2.533 3.101 1.00 67.00 104 ARG A N 1
ATOM 806 C CA . ARG A 1 104 ? 20.442 1.634 4.137 1.00 67.00 104 ARG A CA 1
ATOM 807 C C . ARG A 1 104 ? 19.982 2.018 5.547 1.00 67.00 104 ARG A C 1
ATOM 809 O O . ARG A 1 104 ? 19.550 1.150 6.301 1.00 67.00 104 ARG A O 1
ATOM 816 N N . GLN A 1 105 ? 20.013 3.308 5.881 1.00 68.56 105 GLN A N 1
ATOM 817 C CA . GLN A 1 105 ? 19.541 3.810 7.178 1.00 68.56 105 GLN A CA 1
ATOM 818 C C . GLN A 1 105 ? 18.014 3.698 7.320 1.00 68.56 105 GLN A C 1
ATOM 820 O O . GLN A 1 105 ? 17.520 3.344 8.390 1.00 68.56 105 GLN A O 1
ATOM 825 N N . GLY A 1 106 ? 17.266 3.968 6.243 1.00 67.25 106 GLY A N 1
ATOM 826 C CA . GLY A 1 106 ? 15.811 3.810 6.208 1.00 67.25 106 GLY A CA 1
ATOM 827 C C . GLY A 1 106 ? 15.378 2.354 6.368 1.00 67.25 106 GLY A C 1
ATOM 828 O O . GLY A 1 106 ? 14.514 2.072 7.193 1.00 67.25 106 GLY A O 1
ATOM 829 N N . TYR A 1 107 ? 16.019 1.427 5.650 1.00 67.81 107 TYR A N 1
ATOM 830 C CA . TYR A 1 107 ? 15.782 -0.010 5.801 1.00 67.81 107 TYR A CA 1
ATOM 831 C C . TYR A 1 107 ? 16.114 -0.483 7.218 1.00 67.81 107 TYR A C 1
ATOM 833 O O . TYR A 1 107 ? 15.274 -1.109 7.848 1.00 67.81 107 TYR A O 1
ATOM 841 N N . GLY A 1 108 ? 17.273 -0.128 7.781 1.00 67.00 108 GLY A N 1
ATOM 842 C CA . GLY A 1 108 ? 17.632 -0.566 9.137 1.00 67.00 108 GLY A CA 1
ATOM 843 C C . GLY A 1 108 ? 16.640 -0.123 10.222 1.00 67.00 108 GLY A C 1
ATOM 844 O O . GLY A 1 108 ? 16.403 -0.858 11.173 1.00 67.00 108 GLY A O 1
ATOM 845 N N . ARG A 1 109 ? 16.022 1.056 10.070 1.00 69.00 109 ARG A N 1
ATOM 846 C CA . ARG A 1 109 ? 15.094 1.623 11.067 1.00 69.00 109 ARG A CA 1
ATOM 847 C C . ARG A 1 109 ? 13.625 1.268 10.847 1.00 69.00 109 ARG A C 1
ATOM 849 O O . ARG A 1 109 ? 12.894 1.141 11.820 1.00 69.00 109 ARG A O 1
ATOM 856 N N . LEU A 1 110 ? 13.178 1.176 9.593 1.00 64.56 110 LEU A N 1
ATOM 857 C CA . LEU A 1 110 ? 11.773 0.907 9.250 1.00 64.56 110 LEU A CA 1
ATOM 858 C C . LEU A 1 110 ? 11.489 -0.582 9.034 1.00 64.56 110 LEU A C 1
ATOM 860 O O . LEU A 1 110 ? 10.329 -0.986 9.079 1.00 64.56 110 LEU A O 1
ATOM 864 N N . TYR A 1 111 ? 12.539 -1.362 8.775 1.00 64.38 111 TYR A N 1
ATOM 865 C CA . TYR A 1 111 ? 12.477 -2.802 8.538 1.00 64.38 111 TYR A CA 1
ATOM 866 C C . TYR A 1 111 ? 13.016 -3.621 9.725 1.00 64.38 111 TYR A C 1
ATOM 868 O O . TYR A 1 111 ? 12.693 -4.799 9.829 1.00 64.38 111 TYR A O 1
ATOM 876 N N . GLY A 1 112 ? 13.828 -3.032 10.614 1.00 56.81 112 GLY A N 1
ATOM 877 C CA . GLY A 1 112 ? 14.338 -3.722 11.806 1.00 56.81 112 GLY A CA 1
ATOM 878 C C . GLY A 1 112 ? 13.202 -4.094 12.768 1.00 56.81 112 GLY A C 1
ATOM 879 O O . GLY A 1 112 ? 12.299 -3.291 12.988 1.00 56.81 112 GLY A O 1
ATOM 880 N N . SER A 1 113 ? 13.147 -5.275 13.370 1.00 45.06 113 SER A N 1
ATOM 881 C CA . SER A 1 113 ? 14.002 -6.464 13.324 1.00 45.06 113 SER A CA 1
ATOM 882 C C . SER A 1 113 ? 13.082 -7.646 13.643 1.00 45.06 113 SER A C 1
ATOM 884 O O . SER A 1 113 ? 12.149 -7.480 14.432 1.00 45.06 113 SER A O 1
ATOM 886 N N . ALA A 1 114 ? 13.302 -8.797 13.007 1.00 39.94 114 ALA A N 1
ATOM 887 C CA . ALA A 1 114 ? 12.772 -10.060 13.522 1.00 39.94 114 ALA A CA 1
ATOM 888 C C . ALA A 1 114 ? 13.339 -10.346 14.922 1.00 39.94 114 ALA A C 1
ATOM 890 O O . ALA A 1 114 ? 14.472 -9.874 15.191 1.00 39.94 114 ALA A O 1
#

Foldseek 3Di:
DDPCPVVVDQAEAEECDCPDPCVVVDPPSHHYHHQVHPDLVSSLVVVLVVLCVVLAQEDEEADPVVVLSVLVCVVSNNNRHYHYDYPDPVVVVLVVDDPSPVVVVSCCVSVDDD